Protein AF-A0A182EXU1-F1 (afdb_monomer_lite)

pLDDT: mean 85.88, std 12.16, range [45.31, 96.19]

Foldseek 3Di:
DDPDPVPDDDDPPPDDDVVVVVVVVVVVVVQQQWAWKAFPVRPFIAIDHPVPRDPVGTDGDAAQQVRADPPRHRGNYGRCPDPVPDD

Sequence (87 aa):
ADLIHLGAKFTPCMREDPRILEQVEADRMEENKTGCCIYNDGTGCFQTGQSTCPSLIATLTRWKEDSPGPESRVSGAVCGQDPRYTL

Structure (mmCIF, N/CA/C/O backbone):
data_AF-A0A182EXU1-F1
#
_entry.id   AF-A0A182EXU1-F1
#
loop_
_atom_site.group_PDB
_atom_site.id
_atom_site.type_symbol
_atom_site.label_atom_id
_atom_site.label_alt_id
_atom_site.label_comp_id
_atom_site.label_asym_id
_atom_site.label_entity_id
_atom_site.label_seq_id
_atom_site.pdbx_PDB_ins_code
_atom_site.Cartn_x
_atom_site.Cartn_y
_atom_site.Cartn_z
_atom_site.occupancy
_atom_site.B_iso_or_equiv
_atom_site.auth_seq_id
_atom_site.auth_comp_id
_atom_site.auth_asym_id
_atom_site.auth_atom_id
_atom_site.pdbx_PDB_model_num
ATOM 1 N N . ALA A 1 1 ? -31.457 -32.854 8.771 1.00 45.31 1 ALA A N 1
ATOM 2 C CA . ALA A 1 1 ? -30.869 -33.338 10.032 1.00 45.31 1 ALA A CA 1
ATOM 3 C C . ALA A 1 1 ? -30.350 -32.113 10.758 1.00 45.31 1 ALA A C 1
ATOM 5 O O . ALA A 1 1 ? -29.424 -31.486 10.263 1.00 45.31 1 ALA A O 1
ATOM 6 N N . ASP A 1 2 ? -31.046 -31.705 11.814 1.00 54.81 2 ASP A N 1
ATOM 7 C CA . ASP A 1 2 ? -30.729 -30.506 12.587 1.00 54.81 2 ASP A CA 1
ATOM 8 C C . ASP A 1 2 ? -29.724 -30.905 13.672 1.00 54.81 2 ASP A C 1
ATOM 10 O O . ASP A 1 2 ? -30.023 -31.736 14.535 1.00 54.81 2 ASP A O 1
ATOM 14 N N . LEU A 1 3 ? -28.482 -30.442 13.533 1.00 61.25 3 LEU A N 1
ATOM 15 C CA . LEU A 1 3 ? -27.390 -30.827 14.418 1.00 61.25 3 LEU A CA 1
ATOM 16 C C . LEU A 1 3 ? -27.516 -29.999 15.701 1.00 61.25 3 LEU A C 1
ATOM 18 O O . LEU A 1 3 ? -27.257 -28.797 15.725 1.00 61.25 3 LEU A O 1
ATOM 22 N N . ILE A 1 4 ? -27.967 -30.652 16.766 1.00 62.59 4 ILE A N 1
ATOM 23 C CA . ILE A 1 4 ? -28.162 -30.055 18.086 1.00 62.59 4 ILE A CA 1
ATOM 24 C C . ILE A 1 4 ? -26.829 -29.473 18.603 1.00 62.59 4 ILE A C 1
ATOM 26 O O . ILE A 1 4 ? -25.876 -30.204 18.859 1.00 62.59 4 ILE A O 1
ATOM 30 N N . HIS A 1 5 ? -26.782 -28.148 18.788 1.00 64.19 5 HIS A N 1
ATOM 31 C CA . HIS A 1 5 ? -25.622 -27.356 19.235 1.00 64.19 5 HIS A CA 1
ATOM 32 C C . HIS A 1 5 ? -25.419 -27.364 20.768 1.00 64.19 5 HIS A C 1
ATOM 34 O O . HIS A 1 5 ? -25.112 -26.336 21.376 1.00 64.19 5 HIS A O 1
ATOM 40 N N . LEU A 1 6 ? -25.602 -28.503 21.439 1.00 59.84 6 LEU A N 1
ATOM 41 C CA . LEU A 1 6 ? -25.399 -28.578 22.890 1.00 59.84 6 LEU A CA 1
ATOM 42 C C . LEU A 1 6 ? -23.895 -28.608 23.206 1.00 59.84 6 LEU A C 1
ATOM 44 O O . LEU A 1 6 ? -23.274 -29.664 23.227 1.00 59.84 6 LEU A O 1
ATOM 48 N N . GLY A 1 7 ? -23.313 -27.424 23.423 1.00 64.50 7 GLY A N 1
ATOM 49 C CA . GLY A 1 7 ? -21.909 -27.246 23.818 1.00 64.50 7 GLY A CA 1
ATOM 50 C C . GLY A 1 7 ? -21.086 -26.315 22.923 1.00 64.50 7 GLY A C 1
ATOM 51 O O . GLY A 1 7 ? -19.912 -26.085 23.210 1.00 64.50 7 GLY A O 1
ATOM 52 N N . ALA A 1 8 ? -21.673 -25.748 21.864 1.00 74.06 8 ALA A N 1
ATOM 53 C CA . ALA A 1 8 ? -20.982 -24.759 21.044 1.00 74.06 8 ALA A CA 1
ATOM 54 C C . ALA A 1 8 ? -20.798 -23.449 21.829 1.00 74.06 8 ALA A C 1
ATOM 56 O O . ALA A 1 8 ? -21.762 -22.772 22.188 1.00 74.06 8 ALA A O 1
ATOM 57 N N . LYS A 1 9 ? -19.542 -23.077 22.090 1.00 70.44 9 LYS A N 1
ATOM 58 C CA . LYS A 1 9 ? -19.193 -21.753 22.604 1.00 70.44 9 LYS A CA 1
ATOM 59 C C . LYS A 1 9 ? -19.092 -20.801 21.418 1.00 70.44 9 LYS A C 1
ATOM 61 O O . LYS A 1 9 ? -18.056 -20.731 20.763 1.00 70.44 9 LYS A O 1
ATOM 66 N N . PHE A 1 10 ? -20.175 -20.089 21.131 1.00 70.44 10 PHE A N 1
ATOM 67 C CA . PHE A 1 10 ? -20.147 -19.019 20.141 1.00 70.44 10 PHE A CA 1
ATOM 68 C C . PHE A 1 10 ? -19.256 -17.893 20.663 1.00 70.44 10 PHE A C 1
ATOM 70 O O . PHE A 1 10 ? -19.399 -17.455 21.809 1.00 70.44 10 PHE A O 1
ATOM 77 N N . THR A 1 11 ? -18.308 -17.442 19.843 1.00 73.06 11 THR A N 1
ATOM 78 C CA . THR A 1 11 ? -17.585 -16.204 20.131 1.00 73.06 11 THR A CA 1
ATOM 79 C C . THR A 1 11 ? -18.619 -15.091 20.279 1.00 73.06 11 THR A C 1
ATOM 81 O O . THR A 1 11 ? -19.506 -15.002 19.423 1.00 73.06 11 THR A O 1
ATOM 84 N N . PRO A 1 12 ? -18.555 -14.256 21.333 1.00 73.31 12 PRO A N 1
ATOM 85 C CA . PRO A 1 12 ? -19.408 -13.079 21.383 1.00 73.31 12 PRO A CA 1
ATOM 86 C C . PRO A 1 12 ? -19.201 -12.292 20.088 1.00 73.31 12 PRO A C 1
ATOM 88 O O . PRO A 1 12 ? -18.077 -12.212 19.585 1.00 73.31 12 PRO A O 1
ATOM 91 N N . CYS A 1 13 ? -20.283 -11.756 19.523 1.00 75.38 13 CYS A N 1
ATOM 92 C CA . CYS A 1 13 ? -20.172 -10.844 18.393 1.00 75.38 13 CYS A CA 1
ATOM 93 C C . CYS A 1 13 ? -19.149 -9.757 18.747 1.00 75.38 13 CYS A C 1
ATOM 95 O O . CYS A 1 13 ? -19.184 -9.223 19.862 1.00 75.38 13 CYS A O 1
ATOM 97 N N . MET A 1 14 ? -18.229 -9.450 17.826 1.00 77.88 14 MET A N 1
ATOM 98 C CA . MET A 1 14 ? -17.348 -8.299 18.002 1.00 77.88 14 MET A CA 1
ATOM 99 C C . MET A 1 14 ? -18.244 -7.075 18.153 1.00 77.88 14 MET A C 1
ATOM 101 O O . MET A 1 14 ? -18.956 -6.698 17.225 1.00 77.88 14 MET A O 1
ATOM 105 N N . ARG A 1 15 ? -18.284 -6.515 19.361 1.00 83.31 15 ARG A N 1
ATOM 106 C CA . ARG A 1 15 ? -19.049 -5.306 19.626 1.00 83.31 15 ARG A CA 1
ATOM 107 C C . ARG A 1 15 ? -18.332 -4.151 18.942 1.00 83.31 15 ARG A C 1
ATOM 109 O O . ARG A 1 15 ? -17.137 -3.965 19.157 1.00 83.31 15 ARG A O 1
ATOM 116 N N . GLU A 1 16 ? -19.073 -3.366 18.176 1.00 85.19 16 GLU A N 1
ATOM 117 C CA . GLU A 1 16 ? -18.575 -2.111 17.623 1.00 85.19 16 GLU A CA 1
ATOM 118 C C . GLU A 1 16 ? -18.262 -1.136 18.771 1.00 85.19 16 GLU A C 1
ATOM 120 O O . GLU A 1 16 ? -19.158 -0.691 19.494 1.00 85.19 16 GLU A O 1
ATOM 125 N N . ASP A 1 17 ? -16.975 -0.847 18.982 1.00 91.38 17 ASP A N 1
ATOM 126 C CA . ASP A 1 17 ? -16.521 0.260 19.827 1.00 91.38 17 ASP A CA 1
ATOM 127 C C . ASP A 1 17 ? -16.258 1.463 18.906 1.00 91.38 17 ASP A C 1
ATOM 129 O O . ASP A 1 17 ? -15.424 1.356 18.000 1.00 91.38 17 ASP A O 1
ATOM 133 N N . PRO A 1 18 ? -16.933 2.606 19.119 1.00 92.94 18 PRO A N 1
ATOM 134 C CA . PRO A 1 18 ? -16.770 3.791 18.280 1.00 92.94 18 PRO A CA 1
ATOM 135 C C . PRO A 1 18 ? -15.319 4.265 18.132 1.00 92.94 18 PRO A C 1
ATOM 137 O O . PRO A 1 18 ? -14.943 4.728 17.062 1.00 92.94 18 PRO A O 1
ATOM 140 N N . ARG A 1 19 ? -14.486 4.114 19.170 1.00 93.75 19 ARG A N 1
ATOM 141 C CA . ARG A 1 19 ? -13.07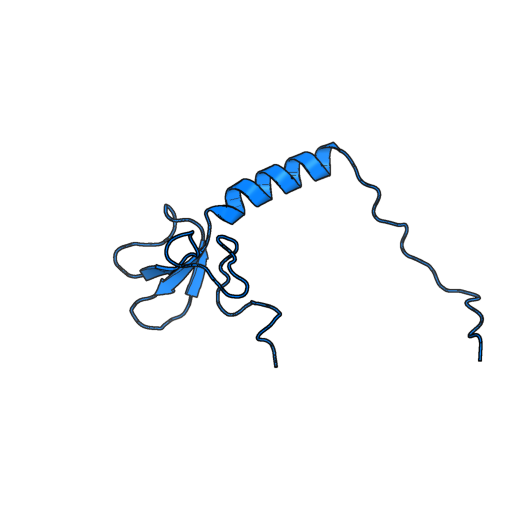6 4.539 19.136 1.00 93.75 19 ARG A CA 1
ATOM 142 C C . ARG A 1 19 ? -12.222 3.601 18.294 1.00 93.75 19 ARG A C 1
ATOM 144 O O . ARG A 1 19 ? -11.298 4.040 17.622 1.00 93.75 19 ARG A O 1
ATOM 151 N N . ILE A 1 20 ? -12.530 2.303 18.328 1.00 93.75 20 ILE A N 1
ATOM 152 C CA . ILE A 1 20 ? -11.857 1.326 17.466 1.00 93.75 20 ILE A CA 1
ATOM 153 C C . ILE A 1 20 ? -12.227 1.605 16.012 1.00 93.75 20 ILE A C 1
ATOM 155 O O . ILE A 1 20 ? -11.351 1.608 15.159 1.00 93.75 20 ILE A O 1
ATOM 159 N N . LEU A 1 21 ? -13.503 1.877 15.731 1.00 93.44 21 LEU A N 1
ATOM 160 C CA . LEU A 1 21 ? -13.949 2.207 14.377 1.00 93.44 21 LEU A CA 1
ATOM 161 C C . LEU A 1 21 ? -13.297 3.486 13.843 1.00 93.44 21 LEU A C 1
ATOM 163 O O . LEU A 1 21 ? -12.898 3.512 12.683 1.00 93.44 21 LEU A O 1
ATOM 167 N N . GLU A 1 22 ? -13.135 4.508 14.683 1.00 96.19 22 GLU A N 1
ATOM 168 C CA . GLU A 1 22 ? -12.402 5.726 14.326 1.00 96.19 22 GLU A CA 1
ATOM 169 C C . GLU A 1 22 ? -10.945 5.423 13.948 1.00 96.19 22 GLU A C 1
ATOM 171 O O . GLU A 1 22 ? -10.476 5.873 12.902 1.00 96.19 22 GLU A O 1
ATOM 176 N N . GLN A 1 23 ? -10.249 4.603 14.743 1.00 96.12 23 GLN A N 1
ATOM 177 C CA . GLN A 1 23 ? -8.878 4.191 14.433 1.00 96.12 23 GLN A CA 1
ATOM 178 C C . GLN A 1 23 ? -8.808 3.372 13.141 1.00 96.12 23 GLN A C 1
ATOM 180 O O . GLN A 1 23 ? -7.947 3.618 12.307 1.00 96.12 23 GLN A O 1
ATOM 185 N N . VAL A 1 24 ? -9.736 2.434 12.946 1.00 95.25 24 VAL A N 1
ATOM 186 C CA . VAL A 1 24 ? -9.805 1.619 11.727 1.00 95.25 24 VAL A CA 1
ATOM 187 C C . VAL A 1 24 ? -10.009 2.500 10.496 1.00 95.25 24 VAL A C 1
ATOM 189 O O . VAL A 1 24 ? -9.416 2.238 9.453 1.00 95.25 24 VAL A O 1
ATOM 192 N N . GLU A 1 25 ? -10.830 3.544 10.591 1.00 95.38 25 GLU A N 1
ATOM 193 C CA . GLU A 1 25 ? -11.030 4.467 9.475 1.00 95.38 25 GLU A CA 1
ATOM 194 C C . GLU A 1 25 ? -9.785 5.324 9.216 1.00 95.38 25 GLU A C 1
ATOM 196 O O . GLU A 1 25 ? -9.406 5.533 8.062 1.00 95.38 25 GLU A O 1
ATOM 201 N N . ALA A 1 26 ? -9.093 5.758 10.273 1.00 96.00 26 ALA A N 1
ATOM 202 C CA . ALA A 1 26 ? -7.804 6.433 10.149 1.00 96.00 26 ALA A CA 1
ATOM 203 C C . ALA A 1 26 ? -6.757 5.547 9.455 1.00 96.00 26 ALA A C 1
ATOM 205 O O . ALA A 1 26 ? -6.089 5.997 8.520 1.00 96.00 26 ALA A O 1
ATOM 206 N N . ASP A 1 27 ? -6.674 4.278 9.853 1.00 93.56 27 ASP A N 1
ATOM 207 C CA . ASP A 1 27 ? -5.772 3.295 9.259 1.00 93.56 27 ASP A CA 1
ATOM 208 C C . ASP A 1 27 ? -6.131 3.057 7.785 1.00 93.56 27 ASP A C 1
ATOM 210 O O . ASP A 1 27 ? -5.257 3.117 6.923 1.00 93.56 27 ASP A O 1
ATOM 214 N N . ARG A 1 28 ? -7.421 2.910 7.449 1.00 92.62 28 ARG A N 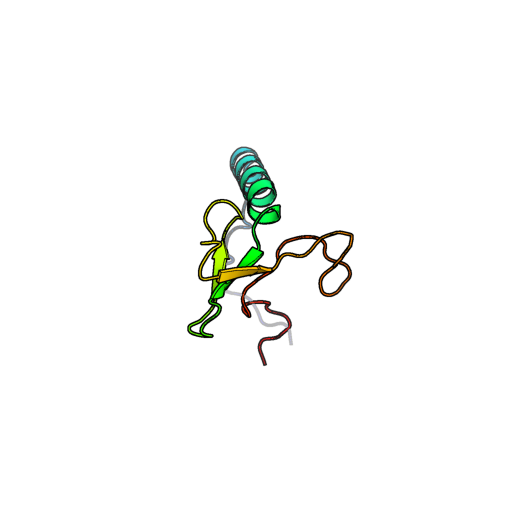1
ATOM 215 C CA . ARG A 1 28 ? -7.888 2.767 6.057 1.00 92.62 28 ARG A CA 1
ATOM 216 C C . ARG A 1 28 ? -7.518 3.949 5.172 1.00 92.62 28 ARG A C 1
ATOM 218 O O . ARG A 1 28 ? -7.140 3.752 4.015 1.00 92.62 28 ARG A O 1
ATOM 225 N N . MET A 1 29 ? -7.630 5.175 5.684 1.00 92.88 29 MET A N 1
ATOM 226 C CA . MET A 1 29 ? -7.233 6.375 4.942 1.00 92.88 29 MET A CA 1
ATOM 227 C C . MET A 1 29 ? -5.735 6.381 4.622 1.00 92.88 29 MET A C 1
ATOM 229 O O . MET A 1 29 ? -5.335 6.875 3.563 1.00 92.88 29 MET A O 1
ATOM 233 N N . GLU A 1 30 ? -4.909 5.835 5.512 1.00 91.44 30 GLU A N 1
ATOM 234 C CA . GLU A 1 30 ? -3.474 5.712 5.283 1.00 91.44 30 GLU A CA 1
ATOM 235 C C . GLU A 1 30 ? -3.143 4.539 4.352 1.00 91.44 30 GLU A C 1
ATOM 237 O O . GLU A 1 30 ? -2.416 4.717 3.374 1.00 91.44 30 GLU A O 1
ATOM 242 N N . GLU A 1 31 ? -3.763 3.377 4.560 1.00 90.62 31 GLU A N 1
ATOM 243 C CA . GLU A 1 31 ? -3.625 2.194 3.704 1.00 90.62 31 GLU A CA 1
ATOM 244 C C . GLU A 1 31 ? -4.028 2.470 2.250 1.00 90.62 31 GLU A C 1
ATOM 246 O O . GLU A 1 31 ? -3.390 1.959 1.329 1.00 90.62 31 GLU A O 1
ATOM 251 N N . ASN A 1 32 ? -5.017 3.337 2.014 1.00 91.75 32 ASN A N 1
ATOM 252 C CA . ASN A 1 32 ? -5.429 3.775 0.676 1.00 91.75 32 ASN A CA 1
ATOM 253 C C . ASN A 1 32 ? -4.265 4.405 -0.123 1.00 91.75 32 ASN A C 1
ATOM 255 O O . ASN A 1 32 ? -4.181 4.279 -1.345 1.00 91.75 32 ASN A O 1
ATOM 259 N N . LYS A 1 33 ? -3.306 5.035 0.562 1.00 91.12 33 LYS A N 1
ATOM 260 C CA . LYS A 1 33 ? -2.124 5.642 -0.070 1.00 91.12 33 LYS A CA 1
ATOM 261 C C . LYS A 1 33 ? -0.993 4.639 -0.306 1.00 91.12 33 LYS A C 1
ATOM 263 O O . LYS A 1 33 ? -0.016 4.981 -0.979 1.00 91.12 33 LYS A O 1
ATOM 268 N N . THR A 1 34 ? -1.099 3.432 0.246 1.00 93.19 34 THR A N 1
ATOM 269 C CA . THR A 1 34 ? -0.092 2.380 0.087 1.00 93.19 34 THR A CA 1
ATOM 270 C C . THR A 1 34 ? -0.242 1.651 -1.246 1.00 93.19 34 THR A C 1
ATOM 272 O O . THR A 1 34 ? -1.270 1.714 -1.924 1.00 93.19 34 THR A O 1
ATOM 275 N N . GLY A 1 35 ? 0.825 0.978 -1.656 1.00 93.62 35 GLY A N 1
ATOM 276 C CA . GLY A 1 35 ? 0.832 0.098 -2.813 1.00 93.62 35 GLY A CA 1
ATOM 277 C C . GLY A 1 35 ? 1.920 -0.955 -2.693 1.00 93.62 35 GLY A C 1
ATOM 278 O O . GLY A 1 35 ? 2.555 -1.104 -1.648 1.00 93.62 35 GLY A O 1
ATOM 279 N N . CYS A 1 36 ? 2.153 -1.672 -3.784 1.00 94.19 36 CYS A N 1
ATOM 280 C CA . CYS A 1 36 ? 3.183 -2.689 -3.851 1.00 94.19 36 CYS A CA 1
ATOM 281 C C . CYS A 1 36 ? 4.493 -2.100 -4.382 1.00 94.19 36 CYS A C 1
ATOM 283 O O . CYS A 1 36 ? 4.572 -1.670 -5.533 1.00 94.19 36 CYS A O 1
ATOM 285 N N . CYS A 1 37 ? 5.523 -2.071 -3.543 1.00 95.00 37 CYS A N 1
ATOM 286 C CA . CYS A 1 37 ? 6.868 -1.659 -3.921 1.00 95.00 37 CYS A CA 1
ATOM 287 C C . CYS A 1 37 ? 7.639 -2.883 -4.416 1.00 95.00 37 CYS A C 1
ATOM 289 O O . CYS A 1 37 ? 7.862 -3.825 -3.657 1.00 95.00 37 CYS A O 1
ATOM 291 N N . ILE A 1 38 ? 7.994 -2.887 -5.698 1.00 94.44 38 ILE A N 1
ATOM 292 C CA . ILE A 1 38 ? 8.598 -4.025 -6.396 1.00 94.44 38 ILE A CA 1
ATOM 293 C C . ILE A 1 38 ? 10.058 -3.690 -6.678 1.00 94.44 38 ILE A C 1
ATOM 295 O O . ILE A 1 38 ? 10.332 -2.678 -7.324 1.00 94.44 38 ILE A O 1
ATOM 299 N N . TYR A 1 39 ? 10.992 -4.514 -6.201 1.00 95.62 39 TYR A N 1
ATOM 300 C CA . TYR A 1 39 ? 12.411 -4.309 -6.481 1.00 95.62 39 TYR A CA 1
ATOM 301 C C . TYR A 1 39 ? 12.721 -4.545 -7.963 1.00 95.62 39 TYR A C 1
ATOM 303 O O . TYR A 1 39 ? 12.244 -5.503 -8.572 1.00 95.62 39 TYR A O 1
ATOM 311 N N . ASN A 1 40 ? 13.551 -3.677 -8.540 1.00 94.25 40 ASN A N 1
ATOM 312 C CA . ASN A 1 40 ? 13.885 -3.696 -9.967 1.00 94.25 40 ASN A CA 1
ATOM 313 C C . ASN A 1 40 ? 14.732 -4.919 -10.368 1.00 94.25 40 ASN A C 1
ATOM 315 O O . ASN A 1 40 ? 14.755 -5.297 -11.535 1.00 94.25 40 ASN A O 1
ATOM 319 N N . ASP A 1 41 ? 15.429 -5.530 -9.410 1.00 94.69 41 ASP A N 1
ATOM 320 C CA . ASP A 1 41 ? 16.236 -6.742 -9.586 1.00 94.69 41 ASP A CA 1
ATOM 321 C C . ASP A 1 41 ? 15.410 -8.043 -9.501 1.00 94.69 41 ASP A C 1
ATOM 323 O O . ASP A 1 41 ? 15.949 -9.130 -9.698 1.00 94.69 41 ASP A O 1
ATOM 327 N N . GLY A 1 42 ? 14.106 -7.943 -9.214 1.00 87.44 42 GLY A N 1
ATOM 328 C CA . GLY A 1 42 ? 13.211 -9.088 -9.067 1.00 87.44 42 GLY A CA 1
ATOM 329 C C . GLY A 1 42 ? 13.356 -9.847 -7.745 1.00 87.44 42 GLY A C 1
ATOM 330 O O . GLY A 1 42 ? 12.740 -10.901 -7.598 1.00 87.44 42 GLY A O 1
ATOM 331 N N . THR A 1 43 ? 14.112 -9.326 -6.770 1.00 91.12 43 THR A N 1
ATOM 332 C CA . THR A 1 43 ? 14.320 -9.978 -5.462 1.00 91.12 43 THR A CA 1
ATOM 333 C C . THR A 1 43 ? 13.016 -10.130 -4.671 1.00 91.12 43 THR A C 1
ATOM 335 O O . THR A 1 43 ? 12.876 -11.040 -3.854 1.00 91.12 43 TH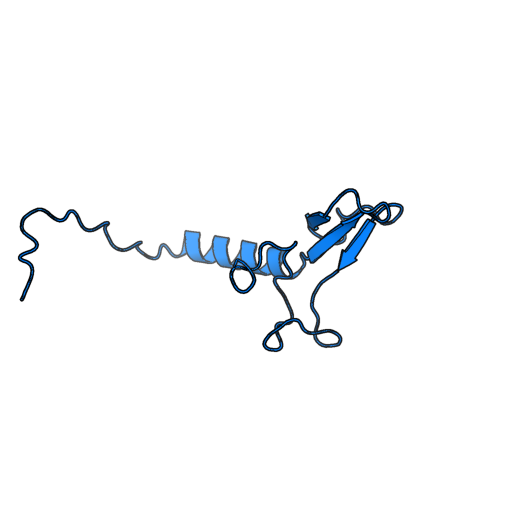R A O 1
ATOM 338 N N . GLY A 1 44 ? 12.030 -9.266 -4.923 1.00 91.94 44 GLY A N 1
ATOM 339 C CA . GLY A 1 44 ? 10.698 -9.402 -4.351 1.00 91.94 44 GLY A CA 1
ATOM 340 C C . GLY A 1 44 ? 9.907 -8.104 -4.355 1.00 91.94 44 GLY A C 1
ATOM 341 O O . GLY A 1 44 ? 10.236 -7.138 -5.047 1.00 91.94 44 GLY A O 1
ATOM 342 N N . CYS A 1 45 ? 8.846 -8.086 -3.555 1.00 94.06 45 CYS A N 1
ATOM 343 C CA . CYS A 1 45 ? 8.015 -6.911 -3.362 1.00 94.06 45 CYS A CA 1
ATOM 344 C C . CYS A 1 45 ? 7.408 -6.878 -1.956 1.00 94.06 45 CYS A C 1
ATOM 346 O O . CYS A 1 45 ? 7.276 -7.912 -1.303 1.00 94.06 45 CYS A O 1
ATOM 348 N N . PHE A 1 46 ? 7.063 -5.685 -1.479 1.00 93.56 46 PHE A N 1
ATOM 349 C CA . PHE A 1 46 ? 6.446 -5.483 -0.168 1.00 93.56 46 PHE A CA 1
ATOM 350 C C . PHE A 1 46 ? 5.480 -4.294 -0.191 1.00 93.56 46 PHE A C 1
ATOM 352 O O . PHE A 1 46 ? 5.626 -3.370 -0.995 1.00 93.56 46 PHE A O 1
ATOM 359 N N . GLN A 1 47 ? 4.464 -4.327 0.674 1.00 93.06 47 GLN A N 1
ATOM 360 C CA . GLN A 1 47 ? 3.455 -3.272 0.740 1.00 93.06 47 GLN A CA 1
ATOM 361 C C . GLN A 1 47 ? 3.984 -2.079 1.536 1.00 93.06 47 GLN A C 1
ATOM 363 O O . GLN A 1 47 ? 4.457 -2.232 2.661 1.00 93.06 47 GLN A O 1
ATOM 368 N N . THR A 1 48 ? 3.926 -0.887 0.947 1.00 94.12 48 THR A N 1
ATOM 369 C CA . THR A 1 48 ? 4.401 0.335 1.600 1.00 94.12 48 THR A CA 1
ATOM 370 C C . THR A 1 48 ? 3.843 1.600 0.941 1.00 94.12 48 THR A C 1
ATOM 372 O O . THR A 1 48 ? 3.204 1.549 -0.112 1.00 94.12 48 THR A O 1
ATOM 375 N N . GLY A 1 49 ? 4.069 2.749 1.574 1.00 92.94 49 GLY A N 1
ATOM 376 C CA . GLY A 1 49 ? 3.725 4.065 1.042 1.00 92.94 49 GLY A CA 1
ATOM 377 C C . GLY A 1 49 ? 4.791 4.629 0.097 1.00 92.94 49 GLY A C 1
ATOM 378 O O . GLY A 1 49 ? 5.929 4.163 0.033 1.00 92.94 49 GLY A O 1
ATOM 379 N N . GLN A 1 50 ? 4.438 5.695 -0.622 1.00 91.25 50 GLN A N 1
ATOM 380 C CA . GLN A 1 50 ? 5.331 6.325 -1.602 1.00 91.25 50 GLN A CA 1
ATOM 381 C C . GLN A 1 50 ? 6.607 6.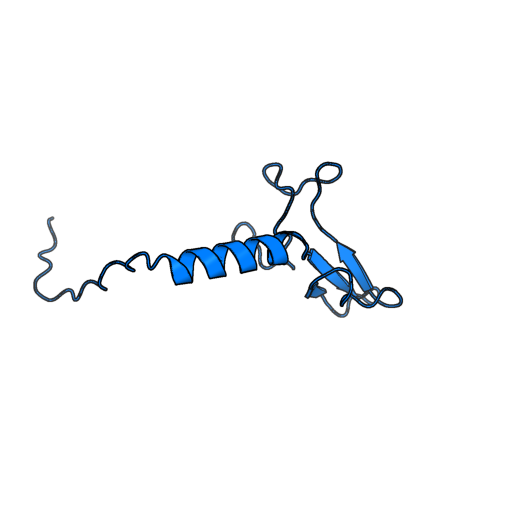923 -1.002 1.00 91.25 50 GLN A C 1
ATOM 383 O O . GLN A 1 50 ? 7.647 6.886 -1.650 1.00 91.25 50 GLN A O 1
ATOM 388 N N . SER A 1 51 ? 6.548 7.449 0.221 1.00 92.38 51 SER A N 1
ATOM 389 C CA . SER A 1 51 ? 7.710 8.014 0.918 1.00 92.38 51 SER A CA 1
ATOM 390 C C . SER A 1 51 ? 8.713 6.956 1.384 1.00 92.38 51 SER A C 1
ATOM 392 O O . SER A 1 51 ? 9.886 7.268 1.569 1.00 92.38 51 SER A O 1
ATOM 394 N N . THR A 1 52 ? 8.261 5.719 1.584 1.00 94.62 52 THR A N 1
ATOM 395 C CA . THR A 1 52 ? 9.067 4.626 2.141 1.00 94.62 52 THR A CA 1
ATOM 396 C C . THR A 1 52 ? 9.613 3.696 1.055 1.00 94.62 52 THR A C 1
ATOM 398 O O . THR A 1 52 ? 10.648 3.066 1.260 1.00 94.62 52 THR A O 1
ATOM 401 N N . CYS A 1 53 ? 8.964 3.621 -0.114 1.00 95.19 53 CYS A N 1
ATOM 402 C CA . CYS A 1 53 ? 9.466 2.839 -1.245 1.00 95.19 53 CYS A CA 1
ATOM 403 C C . CYS A 1 53 ? 10.744 3.480 -1.833 1.00 95.19 53 CYS A C 1
ATOM 405 O O . CYS A 1 53 ? 10.706 4.639 -2.260 1.00 95.19 53 CYS A O 1
ATOM 407 N N . PRO A 1 54 ? 11.881 2.762 -1.886 1.00 94.88 54 PRO A N 1
ATOM 408 C CA . PRO A 1 54 ? 13.142 3.322 -2.360 1.00 94.88 54 PRO A CA 1
ATOM 409 C C . PRO A 1 54 ? 13.136 3.511 -3.884 1.00 94.88 54 PRO A C 1
ATOM 411 O O . PRO A 1 54 ? 13.271 2.555 -4.644 1.00 94.88 54 PRO A O 1
ATOM 414 N N . SER A 1 55 ? 13.057 4.762 -4.336 1.00 93.25 55 SER A N 1
ATOM 415 C CA . SER A 1 55 ? 12.895 5.128 -5.754 1.00 93.25 55 SER A CA 1
ATOM 416 C C . SER A 1 55 ? 14.052 4.734 -6.681 1.00 93.25 55 SER A C 1
ATOM 418 O O . SER A 1 55 ? 13.855 4.653 -7.890 1.00 93.25 55 SER A O 1
ATOM 420 N N . LEU A 1 56 ? 15.255 4.494 -6.147 1.00 95.19 56 LEU A N 1
ATOM 421 C CA . LEU A 1 56 ? 16.422 4.105 -6.950 1.00 95.19 56 LEU A CA 1
ATOM 422 C C . LEU A 1 56 ? 16.396 2.623 -7.354 1.00 95.19 56 LEU A C 1
ATOM 424 O O . LEU A 1 56 ? 16.865 2.263 -8.431 1.00 95.19 56 LEU A O 1
ATOM 428 N N . ILE A 1 57 ? 15.887 1.762 -6.473 1.00 95.75 57 ILE A N 1
ATOM 429 C CA . ILE A 1 57 ? 16.014 0.300 -6.598 1.00 95.75 57 ILE A CA 1
ATOM 430 C C . ILE A 1 57 ? 14.666 -0.414 -6.672 1.00 95.75 57 ILE A C 1
ATOM 432 O O . ILE A 1 57 ? 14.636 -1.630 -6.842 1.00 95.75 57 ILE A O 1
ATOM 436 N N . ALA A 1 58 ? 13.561 0.315 -6.543 1.00 96.19 58 ALA A N 1
ATOM 437 C CA . ALA A 1 58 ? 12.227 -0.247 -6.584 1.00 96.19 58 ALA A CA 1
ATOM 438 C C . ALA A 1 58 ? 11.228 0.711 -7.236 1.00 96.19 58 ALA A C 1
ATOM 440 O O . ALA A 1 58 ? 11.402 1.931 -7.246 1.00 96.19 58 ALA A O 1
ATOM 441 N N . THR A 1 59 ? 10.150 0.131 -7.749 1.00 94.75 59 THR A N 1
ATOM 442 C CA . THR A 1 59 ? 9.033 0.846 -8.360 1.00 94.75 59 THR A CA 1
ATOM 443 C C . THR A 1 59 ? 7.771 0.617 -7.537 1.00 94.75 59 THR A C 1
ATOM 445 O O . THR A 1 59 ? 7.390 -0.524 -7.271 1.00 94.75 59 THR A O 1
ATOM 448 N N . LEU A 1 60 ? 7.092 1.698 -7.143 1.00 93.62 60 LEU A N 1
ATOM 449 C CA . LEU A 1 60 ? 5.805 1.612 -6.454 1.00 93.62 60 LEU A CA 1
ATOM 450 C C . LEU A 1 60 ? 4.661 1.469 -7.462 1.00 93.62 60 LEU A C 1
ATOM 452 O O . LEU A 1 60 ? 4.360 2.399 -8.209 1.00 93.62 60 LEU A O 1
ATOM 456 N N . THR A 1 61 ? 3.965 0.339 -7.403 1.00 92.19 61 THR A N 1
ATOM 457 C CA . THR A 1 61 ? 2.727 0.089 -8.143 1.00 92.19 61 THR A CA 1
ATOM 458 C C . THR A 1 61 ? 1.532 0.264 -7.212 1.00 92.19 61 THR A C 1
ATOM 460 O O . THR A 1 61 ? 1.435 -0.400 -6.181 1.00 92.19 61 THR A O 1
ATOM 463 N N . ARG A 1 62 ? 0.597 1.149 -7.566 1.00 92.31 62 ARG A N 1
ATOM 464 C CA . ARG A 1 62 ? -0.660 1.350 -6.832 1.00 92.31 62 ARG A CA 1
ATOM 465 C C . ARG A 1 62 ? -1.813 1.557 -7.798 1.00 92.31 62 ARG A C 1
ATOM 467 O O . ARG A 1 62 ? -1.591 2.051 -8.901 1.00 92.31 62 ARG A O 1
ATOM 474 N N . TRP A 1 63 ? -3.019 1.215 -7.366 1.00 92.06 63 TRP A N 1
ATOM 475 C CA . TRP A 1 63 ? -4.226 1.495 -8.136 1.00 92.06 63 TRP A CA 1
ATOM 476 C C . TRP A 1 63 ? -4.640 2.952 -7.969 1.00 92.06 63 TRP A C 1
ATOM 478 O O . TRP A 1 63 ? -4.361 3.571 -6.941 1.00 92.06 63 TRP A O 1
ATOM 488 N N . LYS A 1 64 ? -5.242 3.498 -9.021 1.00 91.06 64 LYS A N 1
ATOM 489 C CA . LYS A 1 64 ? -5.717 4.881 -9.120 1.00 91.06 64 LYS A CA 1
ATOM 490 C C . LYS A 1 64 ? -6.874 4.947 -10.114 1.00 91.06 64 LYS A C 1
ATOM 492 O O . LYS A 1 64 ? -7.151 3.968 -10.796 1.00 91.06 64 LYS A O 1
ATOM 497 N N . GLU A 1 65 ? -7.516 6.102 -10.240 1.00 91.44 65 GLU A N 1
ATOM 498 C CA . GLU A 1 65 ? -8.595 6.309 -11.219 1.00 91.44 65 GLU A CA 1
ATOM 499 C C . GLU A 1 65 ? -8.142 6.095 -12.674 1.00 91.44 65 GLU A C 1
ATOM 501 O O . GLU A 1 65 ? -8.892 5.549 -13.478 1.00 91.44 65 GLU A O 1
ATOM 506 N N . ASP A 1 66 ? -6.907 6.478 -13.007 1.00 91.94 66 ASP A N 1
ATOM 507 C CA . ASP A 1 66 ? -6.311 6.327 -14.341 1.00 91.94 66 ASP A CA 1
ATOM 508 C C . ASP A 1 66 ? -5.787 4.909 -14.621 1.00 91.94 66 ASP A C 1
ATOM 510 O O . ASP A 1 66 ? -5.601 4.520 -15.772 1.00 91.94 66 ASP A O 1
ATOM 514 N N . SER A 1 67 ? -5.546 4.131 -13.567 1.00 89.06 67 SER A N 1
ATOM 515 C CA . SER A 1 67 ? -5.029 2.761 -13.630 1.00 89.06 67 SER A CA 1
ATOM 516 C C . SER A 1 67 ? -5.685 1.905 -12.540 1.00 89.06 67 SER A C 1
ATOM 518 O O . SER A 1 67 ? -5.046 1.548 -11.540 1.00 89.06 67 SER A O 1
ATOM 520 N N . PRO A 1 68 ? -6.992 1.614 -12.680 1.00 91.75 68 PRO A N 1
ATOM 521 C CA . PRO A 1 68 ? -7.722 0.903 -11.650 1.00 91.75 68 PRO A CA 1
ATOM 522 C C . PRO A 1 68 ? -7.314 -0.570 -11.604 1.00 91.75 68 PRO A C 1
ATOM 524 O O . PRO A 1 68 ? -6.952 -1.186 -12.608 1.00 91.75 68 PRO A O 1
ATOM 527 N N . GLY A 1 69 ? -7.392 -1.141 -10.408 1.00 88.44 69 GLY A N 1
ATOM 528 C CA . GLY A 1 69 ? -7.231 -2.564 -10.171 1.00 88.44 69 GLY A CA 1
ATOM 529 C C . GLY A 1 69 ? -8.459 -3.383 -10.577 1.00 88.44 69 GLY A C 1
ATOM 530 O O . GLY A 1 69 ? -9.440 -2.855 -11.111 1.00 88.44 69 GLY A O 1
ATOM 531 N N . PRO A 1 70 ? -8.445 -4.694 -10.285 1.00 88.12 70 PRO A N 1
ATOM 532 C CA . PRO A 1 70 ? -9.579 -5.573 -10.549 1.00 88.12 70 PRO A CA 1
ATOM 533 C C . PRO A 1 70 ? -10.850 -5.063 -9.853 1.00 88.12 70 PRO A C 1
ATOM 535 O O . PRO A 1 70 ? -10.777 -4.625 -8.703 1.00 88.12 70 PRO A O 1
ATOM 538 N N . GLU A 1 71 ? -12.000 -5.154 -10.530 1.00 88.69 71 GLU A N 1
ATOM 539 C CA . GLU A 1 71 ? -13.297 -4.584 -10.095 1.00 88.69 71 GLU A CA 1
ATOM 540 C C . GLU A 1 71 ? -13.302 -3.049 -9.986 1.00 88.69 71 GLU A C 1
ATOM 542 O O . GLU A 1 71 ? -14.034 -2.477 -9.182 1.00 88.69 71 GLU A O 1
ATOM 547 N N . SER A 1 72 ? -12.473 -2.369 -10.780 1.00 91.12 72 SER A N 1
ATOM 548 C CA . SER A 1 72 ? -12.370 -0.904 -10.782 1.00 91.12 72 SER A CA 1
ATOM 549 C C . SER A 1 72 ? -11.934 -0.311 -9.436 1.00 91.12 72 SER A C 1
ATOM 551 O O . SER A 1 72 ? -12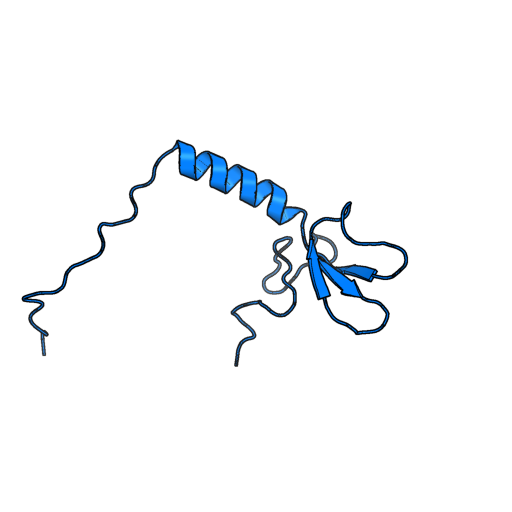.240 0.840 -9.123 1.00 91.12 72 SER A O 1
ATOM 553 N N . ARG A 1 73 ? -11.216 -1.089 -8.615 1.00 89.62 73 ARG A N 1
ATOM 554 C CA . ARG A 1 73 ? -10.679 -0.610 -7.336 1.00 89.62 73 ARG A CA 1
ATOM 555 C C . ARG A 1 73 ? -9.599 0.437 -7.577 1.00 89.62 73 ARG A C 1
ATOM 557 O O . ARG A 1 73 ? -8.687 0.217 -8.363 1.00 89.62 73 ARG A O 1
ATOM 564 N N . VAL A 1 74 ? -9.661 1.542 -6.845 1.00 92.81 74 VAL A N 1
ATOM 565 C CA . VAL A 1 74 ? -8.688 2.647 -6.939 1.00 92.81 74 VAL A CA 1
ATOM 566 C C . VAL A 1 74 ? -7.702 2.673 -5.769 1.00 92.81 74 VAL A C 1
ATOM 568 O O . VAL A 1 74 ? -6.924 3.609 -5.646 1.00 92.81 74 VAL A O 1
ATOM 571 N N . SER A 1 75 ? -7.742 1.666 -4.892 1.00 90.12 75 SER A N 1
ATOM 572 C CA . SER A 1 75 ? -6.930 1.593 -3.677 1.00 90.12 75 SER A CA 1
ATOM 573 C C . SER A 1 75 ? -6.795 0.164 -3.152 1.00 90.12 75 SER A C 1
ATOM 575 O O . SER A 1 75 ? -7.526 -0.735 -3.576 1.00 90.12 75 SER A O 1
ATOM 577 N N . GLY A 1 76 ? -5.856 -0.047 -2.224 1.00 86.56 76 GLY A N 1
ATOM 578 C CA . GLY A 1 76 ? -5.631 -1.357 -1.604 1.00 86.56 76 GLY A CA 1
ATOM 579 C C . GLY A 1 76 ? -4.879 -2.334 -2.510 1.00 86.56 76 GLY A C 1
ATOM 580 O O . GLY A 1 76 ? -5.179 -3.526 -2.515 1.00 86.56 76 GLY A O 1
ATOM 581 N N . ALA A 1 77 ? -3.928 -1.834 -3.305 1.00 86.81 77 ALA A N 1
ATOM 582 C CA . ALA A 1 77 ? -3.060 -2.684 -4.111 1.00 86.81 77 ALA A CA 1
ATOM 583 C C . ALA A 1 77 ? -2.140 -3.516 -3.200 1.00 86.81 77 ALA A C 1
ATOM 585 O O . ALA A 1 77 ? -1.385 -2.961 -2.402 1.00 86.81 77 ALA A O 1
ATOM 586 N N . VAL A 1 78 ? -2.180 -4.840 -3.356 1.00 87.56 78 VAL A N 1
ATOM 587 C CA . VAL A 1 78 ? -1.424 -5.796 -2.533 1.00 87.56 78 VAL A CA 1
ATOM 588 C C . VAL A 1 78 ? -0.371 -6.544 -3.349 1.00 87.56 78 VAL A C 1
ATOM 590 O O . VAL A 1 78 ? -0.536 -6.802 -4.54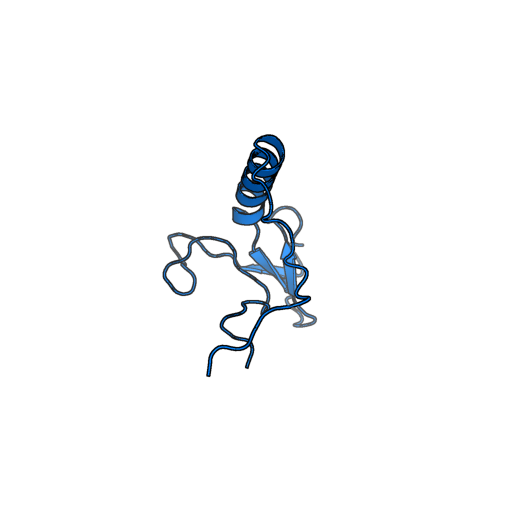1 1.00 87.56 78 VAL A O 1
ATOM 593 N N . CYS A 1 79 ? 0.725 -6.923 -2.696 1.00 88.62 79 CYS A N 1
ATOM 594 C CA . CYS A 1 79 ? 1.835 -7.649 -3.312 1.00 88.62 79 CYS A CA 1
ATOM 595 C C . CYS A 1 79 ? 1.561 -9.153 -3.412 1.00 88.62 79 CYS A C 1
ATOM 597 O O . CYS A 1 79 ? 2.006 -9.909 -2.556 1.00 88.62 79 CYS A O 1
ATOM 599 N N . GLY A 1 80 ? 0.782 -9.593 -4.405 1.00 79.44 80 GLY A N 1
ATOM 600 C CA . GLY A 1 80 ? 0.503 -11.024 -4.627 1.00 79.44 80 GLY A CA 1
ATOM 601 C C . GLY A 1 80 ? -0.266 -11.718 -3.490 1.00 79.44 80 GLY A C 1
ATOM 602 O O . GLY A 1 80 ? -0.456 -12.925 -3.524 1.00 79.44 80 GLY A O 1
ATOM 603 N N . GLN A 1 81 ? -0.722 -10.950 -2.500 1.00 76.31 81 GLN A N 1
ATOM 604 C CA . GLN A 1 81 ? -1.506 -11.399 -1.346 1.00 76.31 81 GLN A CA 1
ATOM 605 C C . GLN A 1 81 ? -2.995 -11.094 -1.523 1.00 76.31 81 GLN A C 1
ATOM 607 O O . GLN A 1 81 ? -3.737 -11.001 -0.550 1.00 76.31 81 GLN A O 1
ATOM 612 N N . ASP A 1 82 ? -3.437 -10.873 -2.760 1.00 75.62 82 ASP A N 1
ATOM 613 C CA . ASP A 1 82 ? -4.853 -10.669 -3.028 1.00 75.62 82 ASP A CA 1
ATOM 614 C C . ASP A 1 82 ? -5.563 -12.020 -2.844 1.00 75.62 82 ASP A C 1
ATOM 616 O O . ASP A 1 82 ? -5.260 -12.964 -3.585 1.00 75.62 82 ASP A O 1
ATOM 620 N N . PRO A 1 83 ? -6.507 -12.132 -1.890 1.00 70.69 83 PRO A N 1
ATOM 621 C CA . PRO A 1 83 ? -7.199 -13.386 -1.595 1.00 70.69 83 PRO A CA 1
ATOM 622 C C . PRO A 1 83 ? -7.954 -13.966 -2.797 1.00 70.69 83 PRO A C 1
ATOM 624 O O . PRO A 1 83 ? -8.357 -15.123 -2.775 1.00 70.69 83 PRO A O 1
ATOM 627 N N . ARG A 1 84 ? -8.174 -13.170 -3.851 1.00 70.69 84 ARG A N 1
ATOM 628 C CA . ARG A 1 84 ? -8.824 -13.617 -5.088 1.00 70.69 84 ARG A CA 1
ATOM 629 C C . ARG A 1 84 ? -7.921 -14.484 -5.967 1.00 70.69 84 ARG A C 1
ATOM 631 O O . ARG A 1 84 ? -8.442 -15.236 -6.783 1.00 70.69 84 ARG A O 1
ATOM 638 N N . TYR A 1 85 ? -6.598 -14.371 -5.831 1.00 69.00 85 TYR A N 1
ATOM 639 C CA . TYR A 1 85 ? -5.623 -15.070 -6.680 1.00 69.00 85 TYR A CA 1
ATOM 640 C C . TYR A 1 85 ? -4.888 -16.209 -5.959 1.00 69.00 85 TYR A C 1
ATOM 642 O O . TYR A 1 85 ? -3.992 -16.818 -6.542 1.00 69.00 85 TYR A O 1
ATOM 650 N N . THR A 1 86 ? -5.268 -16.537 -4.720 1.00 58.69 86 THR A N 1
ATOM 651 C CA . THR A 1 86 ? -4.802 -17.760 -4.055 1.00 58.69 86 THR A CA 1
ATOM 652 C C . THR A 1 86 ? -5.557 -18.966 -4.623 1.00 58.69 86 THR A C 1
ATOM 654 O O . THR A 1 86 ? -6.743 -19.135 -4.336 1.00 58.69 86 THR A O 1
ATOM 657 N N . LEU A 1 87 ? -4.874 -19.760 -5.456 1.00 47.19 87 LEU A N 1
ATOM 658 C CA . LEU A 1 87 ? -5.284 -21.109 -5.872 1.00 47.19 87 LEU A CA 1
ATOM 659 C C . LEU A 1 87 ? -4.893 -22.149 -4.818 1.00 47.19 87 LEU A C 1
ATOM 661 O O . LEU A 1 87 ? -3.789 -22.005 -4.244 1.00 47.19 87 LEU A O 1
#

Radius of gyration: 19.18 Å; chains: 1; bounding box: 47×41×38 Å

InterPro domains:
  IPR051512 Inactive Rhomboid [PTHR45965] (1-85)

Secondary structure (DSSP, 8-state):
-----TT--PPPP----HHHHHHHHHHHHHHTT-EEEEETTSS-EEEE-TTTS-TTTEEEE---SSS--GGG--S---SS--TTS--

Organism: Onchocerca ochengi (NCBI:txid42157)